Protein AF-A0A8H8SY08-F1 (afdb_monomer_lite)

Structure (mmCIF, N/CA/C/O backbone):
data_AF-A0A8H8SY08-F1
#
_entry.id   AF-A0A8H8SY08-F1
#
loop_
_atom_site.group_PDB
_atom_site.id
_atom_site.type_symbol
_atom_site.label_atom_id
_atom_site.label_alt_id
_atom_site.label_comp_id
_atom_site.label_asym_id
_atom_site.label_entity_id
_atom_site.label_seq_id
_atom_site.pdbx_PDB_ins_code
_atom_site.Cartn_x
_atom_site.Cartn_y
_atom_site.Cartn_z
_atom_site.occupancy
_atom_site.B_iso_or_equiv
_atom_site.auth_seq_id
_atom_site.auth_comp_id
_atom_site.auth_asym_id
_atom_site.auth_atom_id
_atom_site.pdbx_PDB_model_num
ATOM 1 N N . MET A 1 1 ? 21.450 -21.580 0.399 1.00 41.62 1 MET A N 1
ATOM 2 C CA . MET A 1 1 ? 20.296 -21.669 1.316 1.00 41.62 1 MET A CA 1
ATOM 3 C C . MET A 1 1 ? 19.069 -21.255 0.524 1.00 41.62 1 MET A C 1
ATOM 5 O O . MET A 1 1 ? 19.105 -20.178 -0.053 1.00 41.62 1 MET A O 1
ATOM 9 N N . LYS A 1 2 ? 18.048 -22.111 0.391 1.00 46.81 2 LYS A N 1
ATOM 10 C CA . LYS A 1 2 ? 16.746 -21.645 -0.106 1.00 46.81 2 LYS A CA 1
ATOM 11 C C . LYS A 1 2 ? 16.122 -20.860 1.044 1.00 46.81 2 LYS A C 1
ATOM 13 O O . LYS A 1 2 ? 15.936 -21.432 2.111 1.00 46.81 2 LYS A O 1
ATOM 18 N N . HIS A 1 3 ? 15.920 -19.560 0.866 1.00 55.28 3 HIS A N 1
ATOM 19 C CA . HIS A 1 3 ? 15.075 -18.802 1.777 1.00 55.28 3 HIS A CA 1
ATOM 20 C C . HIS A 1 3 ? 13.633 -19.166 1.439 1.00 55.28 3 HIS A C 1
ATOM 22 O O . HIS A 1 3 ? 13.215 -18.971 0.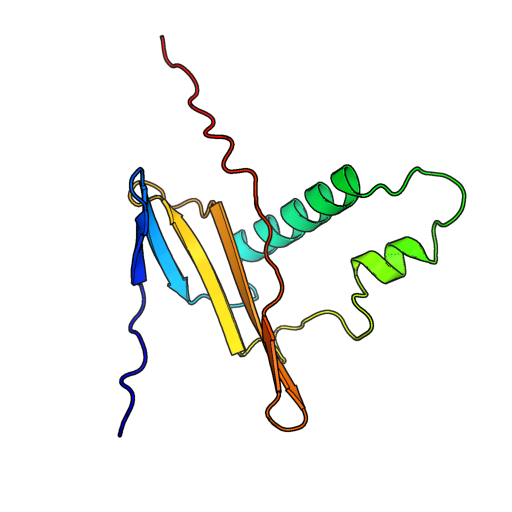298 1.00 55.28 3 HIS A O 1
ATOM 28 N N . ASP A 1 4 ? 12.910 -19.738 2.398 1.00 70.44 4 ASP A N 1
ATOM 29 C CA . ASP A 1 4 ? 11.468 -19.900 2.264 1.00 70.44 4 ASP A CA 1
ATOM 30 C C . ASP A 1 4 ? 10.852 -18.504 2.197 1.00 70.44 4 ASP A C 1
ATOM 32 O O . ASP A 1 4 ? 11.080 -17.661 3.070 1.00 70.44 4 ASP A O 1
ATOM 36 N N . SER A 1 5 ? 10.131 -18.230 1.112 1.00 65.31 5 SER A N 1
ATOM 37 C CA . SER A 1 5 ? 9.391 -16.983 0.983 1.00 65.31 5 SER A CA 1
ATOM 38 C C . SER A 1 5 ? 8.344 -16.913 2.095 1.00 65.31 5 SER A C 1
ATOM 40 O O . SER A 1 5 ? 7.696 -17.925 2.381 1.00 65.31 5 SER A O 1
ATOM 42 N N . PRO A 1 6 ? 8.154 -15.745 2.730 1.00 70.38 6 PRO A N 1
ATOM 43 C CA . PRO A 1 6 ? 7.105 -15.597 3.722 1.00 70.38 6 PRO A CA 1
ATOM 44 C C . PRO A 1 6 ? 5.743 -15.901 3.086 1.00 70.38 6 PRO A C 1
ATOM 46 O O . PRO A 1 6 ? 5.429 -15.409 2.001 1.00 70.38 6 PRO A O 1
ATOM 49 N N . SER A 1 7 ? 4.938 -16.715 3.769 1.00 84.75 7 SER A N 1
ATOM 50 C CA . SER A 1 7 ? 3.541 -16.933 3.401 1.00 84.75 7 SER A CA 1
ATOM 51 C C . SER A 1 7 ? 2.690 -15.851 4.047 1.00 84.75 7 SER A C 1
ATOM 53 O O . SER A 1 7 ? 2.765 -15.649 5.256 1.00 84.75 7 SER A O 1
ATOM 55 N N . PHE A 1 8 ? 1.860 -15.186 3.251 1.00 86.31 8 PHE A N 1
ATOM 56 C CA . PHE A 1 8 ? 0.850 -14.260 3.753 1.00 86.31 8 PHE A CA 1
ATOM 57 C C . PHE A 1 8 ? -0.443 -15.018 4.107 1.00 86.31 8 PHE A C 1
ATOM 59 O O . PHE A 1 8 ? -0.711 -16.058 3.497 1.00 86.31 8 PHE A O 1
ATOM 66 N N . PRO A 1 9 ? -1.248 -14.522 5.066 1.00 89.94 9 PRO A N 1
ATOM 67 C CA . PRO A 1 9 ? -1.013 -13.331 5.887 1.00 89.94 9 PRO A CA 1
ATOM 68 C C . PRO A 1 9 ? 0.082 -13.520 6.951 1.00 89.94 9 PRO A C 1
ATOM 70 O O . PRO A 1 9 ? 0.225 -14.596 7.528 1.00 89.94 9 PRO A O 1
ATOM 73 N N . LEU A 1 10 ? 0.824 -12.449 7.244 1.00 89.25 10 LEU A N 1
ATOM 74 C CA . LEU A 1 10 ? 1.839 -12.414 8.297 1.00 89.25 10 LEU A CA 1
ATOM 75 C C . LEU A 1 10 ? 1.275 -11.753 9.564 1.00 89.25 10 LEU A C 1
ATOM 77 O O . LEU A 1 10 ? 0.919 -10.574 9.513 1.00 89.25 10 LEU A O 1
ATOM 81 N N . PRO A 1 11 ? 1.207 -12.453 10.709 1.00 88.94 11 PRO A N 1
ATOM 82 C CA . PRO A 1 11 ? 0.874 -11.818 11.976 1.00 88.94 11 PRO A CA 1
ATOM 83 C C . PRO A 1 11 ? 2.076 -11.020 12.505 1.00 88.94 11 PRO A C 1
ATOM 85 O O . PRO A 1 11 ? 3.192 -11.535 12.585 1.00 88.94 11 PRO A O 1
ATOM 88 N N . ILE A 1 12 ? 1.845 -9.770 12.899 1.00 87.88 12 ILE A N 1
ATOM 89 C CA . ILE A 1 12 ? 2.829 -8.906 13.557 1.00 87.88 12 ILE A CA 1
ATOM 90 C C . ILE A 1 12 ? 2.223 -8.402 14.862 1.00 87.88 12 ILE A C 1
ATOM 92 O O . ILE A 1 12 ? 1.203 -7.720 14.846 1.00 87.88 12 ILE A O 1
ATOM 96 N N . SER A 1 13 ? 2.865 -8.689 15.991 1.00 89.19 13 SER A N 1
ATOM 97 C CA . SER A 1 13 ? 2.413 -8.209 17.300 1.00 89.19 13 SER A CA 1
ATOM 98 C C . SER A 1 13 ? 3.338 -7.122 17.834 1.00 89.19 13 SER A C 1
ATOM 100 O O . SER A 1 13 ? 4.556 -7.287 17.894 1.00 89.19 13 SER A O 1
ATOM 102 N N . THR A 1 14 ? 2.745 -6.013 18.260 1.00 83.38 14 THR A N 1
ATOM 103 C CA . THR A 1 14 ? 3.365 -5.029 19.152 1.00 83.38 14 THR A CA 1
ATOM 104 C C . THR A 1 14 ? 2.929 -5.325 20.594 1.00 83.38 14 THR A C 1
ATOM 106 O O . THR A 1 14 ? 2.035 -6.148 20.806 1.00 83.38 14 THR A O 1
ATOM 109 N N . PRO A 1 15 ? 3.499 -4.661 21.618 1.00 89.25 15 PRO A N 1
ATOM 110 C CA . PRO A 1 15 ? 3.065 -4.867 23.002 1.00 89.25 15 PRO A CA 1
ATOM 111 C C . PRO A 1 15 ? 1.576 -4.583 23.255 1.00 89.25 15 PRO A C 1
ATOM 113 O O . PRO A 1 15 ? 1.036 -5.041 24.256 1.00 89.25 15 PRO A O 1
ATOM 116 N N . THR A 1 16 ? 0.921 -3.811 22.383 1.00 84.88 16 THR A N 1
ATOM 117 C CA . THR A 1 16 ? -0.455 -3.338 22.582 1.00 84.88 16 THR A CA 1
ATOM 118 C C . THR A 1 16 ? -1.446 -3.869 21.551 1.00 84.88 16 THR A C 1
ATOM 120 O O . THR A 1 16 ? -2.651 -3.782 21.781 1.00 84.88 16 THR A O 1
ATOM 123 N N . THR A 1 17 ? -0.995 -4.363 20.394 1.00 86.31 17 THR A N 1
ATOM 124 C CA . THR A 1 17 ? -1.889 -4.728 19.283 1.00 86.31 17 THR A CA 1
ATOM 125 C C . THR A 1 17 ? -1.252 -5.766 18.365 1.00 86.31 17 THR A C 1
ATOM 127 O O . THR A 1 17 ? -0.054 -5.713 18.098 1.00 86.31 17 THR A O 1
ATOM 130 N N . THR A 1 18 ? -2.072 -6.673 17.835 1.00 92.94 18 THR A N 1
ATOM 131 C CA . THR A 1 18 ? -1.696 -7.571 16.740 1.00 92.94 18 THR A CA 1
ATOM 132 C C . THR A 1 18 ? -2.278 -7.066 15.426 1.00 92.94 18 THR A C 1
ATOM 134 O O . THR A 1 18 ? -3.429 -6.627 15.356 1.00 92.94 18 THR A O 1
ATOM 137 N N . PHE A 1 19 ? -1.467 -7.150 14.381 1.00 93.38 19 PHE A N 1
ATOM 138 C CA . PHE A 1 19 ? -1.820 -6.823 13.015 1.00 93.38 19 PHE A CA 1
ATOM 139 C C . PHE A 1 19 ? -1.672 -8.055 12.132 1.00 93.38 19 PHE A C 1
ATOM 141 O O . PHE A 1 19 ? -0.743 -8.846 12.288 1.00 93.38 19 PHE A O 1
ATOM 148 N N . ARG A 1 20 ? -2.575 -8.184 11.170 1.00 94.31 20 ARG A N 1
ATOM 149 C CA . ARG A 1 20 ? -2.485 -9.102 10.046 1.00 94.31 20 ARG A CA 1
ATOM 150 C C . ARG A 1 20 ? -1.962 -8.312 8.853 1.00 94.31 20 ARG A C 1
ATOM 152 O O . ARG A 1 20 ? -2.597 -7.350 8.436 1.00 94.31 20 ARG A O 1
ATOM 159 N N . VAL A 1 21 ? -0.803 -8.683 8.326 1.00 93.69 21 VAL A N 1
ATOM 160 C CA . VAL A 1 21 ? -0.241 -8.067 7.120 1.00 93.69 21 VAL A CA 1
ATOM 161 C C . VAL A 1 21 ? -0.516 -8.962 5.927 1.00 93.69 21 VAL A C 1
ATOM 163 O O . VAL A 1 21 ? -0.212 -10.153 5.960 1.00 93.69 21 VAL A O 1
ATOM 166 N N . GLU A 1 22 ? -1.070 -8.391 4.869 1.00 95.31 22 GLU A N 1
ATOM 167 C CA . GLU A 1 22 ? -1.409 -9.095 3.637 1.00 95.31 22 GLU A CA 1
ATOM 168 C C . GLU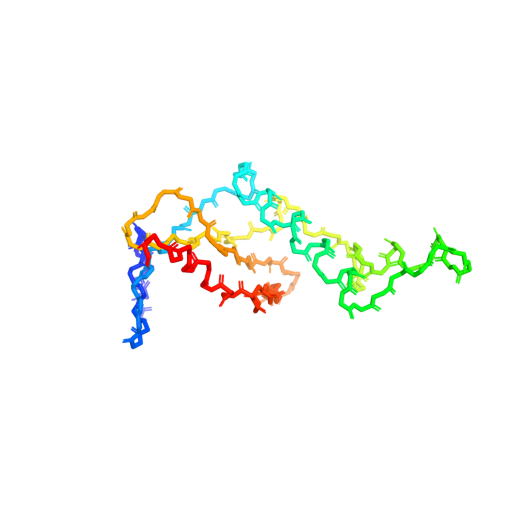 A 1 22 ? -0.649 -8.501 2.459 1.00 95.31 22 GLU A C 1
ATOM 170 O O . GLU A 1 22 ? -0.491 -7.286 2.371 1.00 95.31 22 GLU A O 1
ATOM 175 N N . HIS A 1 23 ? -0.199 -9.363 1.547 1.00 94.88 23 HIS A N 1
ATOM 176 C CA . HIS A 1 23 ? 0.268 -8.947 0.230 1.00 94.88 23 HIS A CA 1
ATOM 177 C C . HIS A 1 23 ? -0.928 -8.867 -0.710 1.00 94.88 23 HIS A C 1
ATOM 179 O O . HIS A 1 23 ? -1.630 -9.859 -0.907 1.00 94.88 23 HIS A O 1
ATOM 185 N N . VAL A 1 24 ? -1.138 -7.693 -1.297 1.00 95.12 24 VAL A N 1
ATOM 186 C CA . VAL A 1 24 ? -2.246 -7.417 -2.213 1.00 95.12 24 VAL A CA 1
ATOM 187 C C . VAL A 1 24 ? -1.742 -6.749 -3.494 1.00 95.12 24 VAL A C 1
ATOM 189 O O . VAL A 1 24 ? -0.579 -6.362 -3.605 1.00 95.12 24 VAL A O 1
ATOM 192 N N . SER A 1 25 ? -2.625 -6.599 -4.482 1.00 95.06 25 SER A N 1
ATOM 193 C CA . SER A 1 25 ? -2.312 -5.849 -5.703 1.00 95.06 25 SER A CA 1
ATOM 194 C C . SER A 1 25 ? -2.108 -4.361 -5.403 1.00 95.06 25 SER A C 1
ATOM 196 O O . SER A 1 25 ? -2.858 -3.782 -4.624 1.00 95.06 25 SER A O 1
ATOM 198 N N . TRP A 1 26 ? -1.176 -3.696 -6.095 1.00 92.69 26 TRP A N 1
ATOM 199 C CA . TRP A 1 26 ? -1.035 -2.230 -6.053 1.00 92.69 26 TRP A CA 1
ATOM 200 C C . TRP A 1 26 ? -2.349 -1.478 -6.344 1.00 92.69 26 TRP A C 1
ATOM 202 O O . TRP A 1 26 ? -2.589 -0.391 -5.806 1.00 92.69 26 TRP A O 1
ATOM 212 N N . ALA A 1 27 ? -3.205 -2.077 -7.177 1.00 93.38 27 ALA A N 1
ATOM 213 C CA . ALA A 1 27 ? -4.507 -1.546 -7.567 1.00 93.38 27 ALA A CA 1
ATOM 214 C C . ALA A 1 27 ? -5.626 -1.813 -6.542 1.00 93.38 27 ALA A C 1
ATOM 216 O O . ALA A 1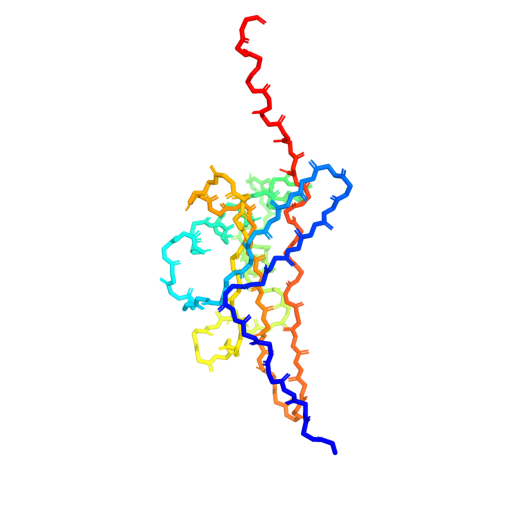 27 ? -6.779 -1.486 -6.819 1.00 93.38 27 ALA A O 1
ATOM 217 N N . ASP A 1 28 ? -5.318 -2.410 -5.386 1.00 94.94 28 ASP A N 1
ATOM 218 C CA . ASP A 1 28 ? -6.296 -2.624 -4.321 1.00 94.94 28 ASP A CA 1
ATOM 219 C C . ASP A 1 28 ? -6.959 -1.287 -3.911 1.00 94.94 28 ASP A C 1
ATOM 221 O O . ASP A 1 28 ? -6.245 -0.330 -3.584 1.00 94.94 28 ASP A O 1
ATOM 225 N N . PRO A 1 29 ? -8.304 -1.183 -3.926 1.00 95.81 29 PRO A N 1
ATOM 226 C CA . PRO A 1 29 ? -9.003 0.062 -3.611 1.00 95.81 29 PRO A CA 1
ATOM 227 C C . PRO A 1 29 ? -8.733 0.600 -2.203 1.00 95.81 29 PRO A C 1
ATOM 229 O O . PRO A 1 29 ? -8.658 1.816 -2.021 1.00 95.81 29 PRO A O 1
ATOM 232 N N . ALA A 1 30 ? -8.581 -0.278 -1.207 1.00 94.75 30 ALA A N 1
ATOM 233 C CA . ALA A 1 30 ? -8.281 0.142 0.158 1.00 94.75 30 ALA A CA 1
ATOM 234 C C . ALA A 1 30 ? -6.850 0.685 0.245 1.00 94.75 30 ALA A C 1
ATOM 236 O O . ALA A 1 30 ? -6.609 1.717 0.869 1.00 94.75 30 ALA A O 1
ATOM 237 N N . GLY A 1 31 ? -5.916 0.050 -0.467 1.00 91.31 31 GLY A N 1
ATOM 238 C CA . GLY A 1 31 ? -4.559 0.565 -0.619 1.00 91.31 31 GLY A CA 1
ATOM 239 C C . GLY A 1 31 ? -4.485 1.905 -1.349 1.00 91.31 31 GLY A C 1
ATOM 240 O O . GLY A 1 31 ? -3.736 2.781 -0.929 1.00 91.31 31 GLY A O 1
ATOM 241 N N . ALA A 1 32 ? -5.275 2.102 -2.407 1.00 90.38 32 ALA A N 1
ATOM 242 C CA . ALA A 1 32 ? -5.348 3.382 -3.112 1.00 90.38 32 ALA A CA 1
ATOM 243 C C . ALA A 1 32 ? -5.840 4.508 -2.191 1.00 90.38 32 ALA A C 1
ATOM 245 O O . ALA A 1 32 ? -5.190 5.547 -2.099 1.00 90.38 32 ALA A O 1
ATOM 246 N N . LYS A 1 33 ? -6.914 4.249 -1.435 1.00 90.94 33 LYS A N 1
ATOM 247 C CA . LYS A 1 33 ? -7.449 5.184 -0.440 1.00 90.94 33 LYS A CA 1
ATOM 248 C C . LYS A 1 33 ? -6.395 5.579 0.603 1.00 90.94 33 LYS A C 1
ATOM 250 O O . LYS A 1 33 ? -6.222 6.764 0.860 1.00 90.94 33 LYS A O 1
ATOM 255 N N . LEU A 1 34 ? -5.660 4.612 1.160 1.00 90.12 34 LEU A N 1
ATOM 256 C CA . LEU A 1 34 ? -4.610 4.884 2.152 1.00 90.12 34 LEU A CA 1
ATOM 257 C C . LEU A 1 34 ? -3.466 5.738 1.584 1.00 90.12 34 LEU A C 1
ATOM 259 O O . LEU A 1 34 ? -2.943 6.601 2.285 1.00 90.12 34 LEU A O 1
ATOM 263 N N . ARG A 1 35 ? -3.087 5.541 0.314 1.00 88.38 35 ARG A N 1
ATOM 264 C CA . ARG A 1 35 ? -2.083 6.392 -0.349 1.00 88.38 35 ARG A CA 1
ATOM 265 C C . ARG A 1 35 ? -2.584 7.822 -0.536 1.00 88.38 35 ARG A C 1
ATOM 267 O O . ARG A 1 35 ? -1.822 8.753 -0.288 1.00 88.38 35 ARG A O 1
ATOM 274 N N . ASP A 1 36 ? -3.846 8.000 -0.920 1.00 85.19 36 ASP A N 1
ATOM 275 C CA . ASP A 1 36 ? -4.454 9.327 -1.057 1.00 85.19 36 ASP A CA 1
ATOM 276 C C . ASP A 1 36 ? -4.527 10.048 0.303 1.00 85.19 36 ASP A C 1
ATOM 278 O O . ASP A 1 36 ? -4.157 11.217 0.412 1.00 85.19 36 ASP A O 1
ATOM 282 N N . GLU A 1 37 ? -4.931 9.342 1.364 1.00 85.50 37 GLU A N 1
ATOM 283 C CA . GLU A 1 37 ? -4.953 9.866 2.738 1.00 85.50 37 GLU A CA 1
ATOM 284 C C . GLU A 1 37 ? -3.551 10.252 3.227 1.00 85.50 37 GLU A C 1
ATOM 286 O O . GLU A 1 37 ? -3.370 11.330 3.797 1.00 85.50 37 GLU A O 1
ATOM 291 N N . GLN A 1 38 ? -2.542 9.424 2.947 1.00 82.12 38 GLN A N 1
ATOM 292 C CA . GLN A 1 38 ? -1.151 9.729 3.275 1.00 82.12 38 GLN A CA 1
ATOM 293 C C . GLN A 1 38 ? -0.663 10.986 2.539 1.00 82.12 38 GLN A C 1
ATOM 295 O O . GLN A 1 38 ? 0.056 11.809 3.113 1.00 82.12 38 GLN A O 1
ATOM 300 N N . VAL A 1 39 ? -1.057 11.160 1.273 1.00 78.38 39 VAL A N 1
ATOM 301 C CA . VAL A 1 39 ? -0.711 12.352 0.493 1.00 78.38 39 VAL A CA 1
ATOM 302 C C . VAL A 1 39 ? -1.299 13.610 1.134 1.00 78.38 39 VAL A C 1
ATOM 304 O O . VAL A 1 39 ? -0.598 14.616 1.277 1.00 78.38 39 VAL A O 1
ATOM 307 N N . VAL A 1 40 ? -2.560 13.551 1.568 1.00 80.81 40 VAL A N 1
ATOM 308 C CA . VAL A 1 40 ? -3.213 14.650 2.292 1.00 80.81 40 VAL A CA 1
ATOM 309 C C . VAL A 1 40 ? -2.487 14.938 3.607 1.00 80.81 40 VAL A C 1
ATOM 311 O O . VAL A 1 40 ? -2.079 16.075 3.831 1.00 80.81 40 VAL A O 1
ATOM 314 N N . GLU A 1 41 ? -2.236 13.918 4.431 1.00 78.88 41 GLU A N 1
ATOM 315 C CA . GLU A 1 41 ? -1.567 14.060 5.730 1.00 78.88 41 GLU A CA 1
ATOM 316 C C . GLU A 1 41 ? -0.187 14.722 5.607 1.00 78.88 41 GLU A C 1
ATOM 318 O O . GLU A 1 41 ? 0.138 15.662 6.337 1.00 78.88 41 GLU A O 1
ATOM 323 N N . ILE A 1 42 ? 0.650 14.244 4.685 1.00 71.06 42 ILE A N 1
ATOM 324 C CA . ILE A 1 42 ? 1.990 14.801 4.486 1.00 71.06 42 ILE A CA 1
ATOM 325 C C . ILE A 1 42 ? 1.865 16.247 3.943 1.00 71.06 42 ILE A C 1
ATOM 327 O O . ILE A 1 42 ? 2.645 17.118 4.336 1.00 71.06 42 ILE A O 1
ATOM 331 N N . SER A 1 43 ? 0.858 16.547 3.110 1.00 70.62 43 SER A N 1
ATOM 332 C CA . SER A 1 43 ? 0.647 17.889 2.546 1.00 70.62 43 SER A CA 1
ATOM 333 C C . SER A 1 43 ? 0.238 18.881 3.630 1.00 70.62 43 SER A C 1
ATOM 335 O O . SER A 1 43 ? 0.696 20.022 3.629 1.00 70.62 43 SER A O 1
ATOM 337 N N . GLU A 1 44 ? -0.588 18.444 4.580 1.00 74.25 44 GLU A N 1
ATOM 338 C CA . GLU A 1 44 ? -0.990 19.221 5.753 1.00 74.25 44 GLU A CA 1
ATOM 339 C C . GLU A 1 44 ? 0.181 19.451 6.714 1.00 74.25 44 GLU A C 1
ATOM 341 O O . GLU A 1 44 ? 0.390 20.572 7.179 1.00 74.25 44 GLU A O 1
ATOM 346 N N . ARG A 1 45 ? 0.974 18.406 6.994 1.00 73.25 45 ARG A N 1
ATOM 347 C CA . ARG A 1 45 ? 2.106 18.470 7.936 1.00 73.25 45 ARG A CA 1
ATOM 348 C C . ARG A 1 45 ? 3.253 19.340 7.435 1.00 73.25 45 ARG A C 1
ATOM 350 O O . ARG A 1 45 ? 3.901 20.008 8.238 1.00 73.25 45 ARG A O 1
ATOM 357 N N . PHE A 1 46 ? 3.519 19.312 6.131 1.00 70.19 46 PHE A N 1
ATOM 358 C CA . PHE A 1 46 ? 4.687 19.970 5.541 1.00 70.19 46 PHE A CA 1
ATOM 359 C C . PHE A 1 46 ? 4.341 21.160 4.635 1.00 70.19 46 PHE A C 1
ATOM 361 O O . PHE A 1 46 ? 5.244 21.886 4.232 1.00 70.19 46 PHE A O 1
ATOM 368 N N . GLY A 1 47 ? 3.049 21.421 4.413 1.00 57.78 47 GLY A N 1
ATOM 369 C CA . GLY A 1 47 ? 2.506 22.668 3.887 1.00 57.78 47 GLY A CA 1
ATOM 370 C C . GLY A 1 47 ? 2.728 22.912 2.392 1.00 57.78 47 GLY A C 1
ATOM 371 O O . GLY A 1 47 ? 3.825 23.222 1.942 1.00 57.78 47 GLY A O 1
ATOM 372 N N . THR A 1 48 ? 1.631 22.973 1.637 1.00 48.28 48 THR A N 1
ATOM 373 C CA . THR A 1 48 ? 1.496 23.931 0.526 1.00 48.28 48 THR A CA 1
ATOM 374 C C . THR A 1 48 ? 0.377 24.914 0.876 1.00 48.28 48 THR A C 1
ATOM 376 O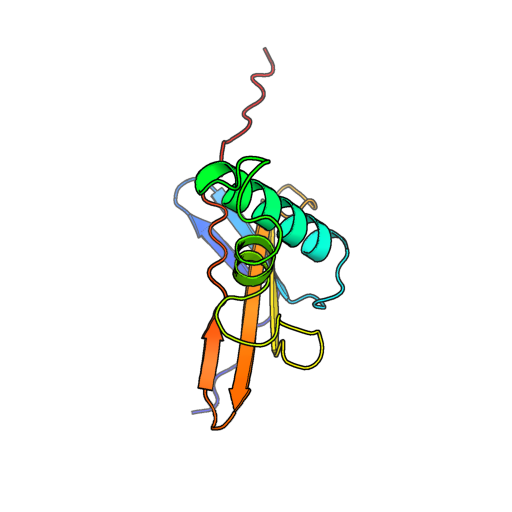 O . THR A 1 48 ? -0.799 24.571 0.864 1.00 48.28 48 THR A O 1
ATOM 379 N N . SER A 1 49 ? 0.717 26.156 1.237 1.00 40.31 49 SER A N 1
ATOM 380 C CA . SER A 1 49 ? -0.286 27.231 1.334 1.00 40.31 49 SER A CA 1
ATOM 381 C C . SER A 1 49 ? -0.687 27.699 -0.075 1.00 40.31 49 SER A C 1
ATOM 383 O O . SER A 1 49 ? 0.177 27.766 -0.956 1.00 40.31 49 SER A O 1
ATOM 385 N N . PRO A 1 50 ? -1.961 28.055 -0.334 1.00 41.72 50 PRO A N 1
ATOM 386 C CA . PRO A 1 50 ? -2.404 28.441 -1.667 1.00 41.72 50 PRO A CA 1
ATOM 387 C C . PRO A 1 50 ? -1.952 29.872 -1.979 1.00 41.72 50 PRO A C 1
ATOM 389 O O . PRO A 1 50 ? -2.535 30.849 -1.518 1.00 41.72 50 PRO A O 1
ATOM 392 N N . GLY A 1 51 ? -0.900 29.989 -2.787 1.00 44.06 51 GLY A N 1
ATOM 393 C CA . GLY A 1 51 ? -0.420 31.258 -3.332 1.00 44.06 51 GLY A CA 1
ATOM 394 C C . GLY A 1 51 ? 1.101 31.366 -3.275 1.00 44.06 51 GLY A C 1
ATOM 395 O O . GLY A 1 51 ? 1.658 31.597 -2.212 1.00 44.06 51 GLY A O 1
ATOM 396 N N . LYS A 1 52 ? 1.747 31.265 -4.446 1.00 37.12 52 LYS A N 1
ATOM 397 C CA . LYS A 1 52 ? 3.210 31.233 -4.685 1.00 37.12 52 LYS A CA 1
ATOM 398 C C . LYS A 1 52 ? 3.930 29.915 -4.360 1.00 37.12 52 LYS A C 1
ATOM 400 O O . LYS A 1 52 ? 4.818 29.885 -3.529 1.00 37.12 52 LYS A O 1
ATOM 405 N N . GLU A 1 53 ? 3.567 28.856 -5.081 1.00 43.69 53 GLU A N 1
ATOM 406 C CA . GLU A 1 53 ? 4.477 27.919 -5.795 1.00 43.69 53 GLU A CA 1
ATOM 407 C C . GLU A 1 53 ? 3.669 26.750 -6.394 1.00 43.69 53 GLU A C 1
ATOM 409 O O . GLU A 1 53 ? 4.057 25.582 -6.398 1.00 43.69 53 GLU A O 1
ATOM 414 N N . LEU A 1 54 ? 2.500 27.088 -6.945 1.00 39.91 54 LEU A N 1
ATOM 415 C CA . LEU A 1 54 ? 1.460 26.144 -7.357 1.00 39.91 54 LEU A CA 1
ATOM 416 C C . LEU A 1 54 ? 1.825 25.291 -8.594 1.00 39.91 54 LEU A C 1
ATOM 418 O O . LEU A 1 54 ? 0.981 24.566 -9.089 1.00 39.91 54 LEU A O 1
ATOM 422 N N . ASN A 1 55 ? 3.068 25.339 -9.084 1.00 38.06 55 ASN A N 1
ATOM 423 C CA . ASN A 1 55 ? 3.556 24.466 -10.163 1.00 38.06 55 ASN A CA 1
ATOM 424 C C . ASN A 1 55 ? 4.926 23.815 -9.881 1.00 38.06 55 ASN A C 1
ATOM 426 O O . ASN A 1 55 ? 5.399 23.046 -10.710 1.00 38.06 55 ASN A O 1
ATOM 430 N N . LEU A 1 56 ? 5.562 24.079 -8.731 1.00 40.62 56 LEU A N 1
ATOM 431 C CA . LEU A 1 56 ? 6.854 23.471 -8.371 1.00 40.62 56 LEU A CA 1
ATOM 432 C C . LEU A 1 56 ? 6.721 22.487 -7.203 1.00 40.62 56 LEU A C 1
ATOM 434 O O . LEU A 1 56 ? 7.275 21.395 -7.278 1.00 40.62 56 LEU A O 1
ATOM 438 N N . LEU A 1 57 ? 5.916 22.785 -6.180 1.00 39.94 57 LEU A N 1
ATOM 439 C CA . LEU A 1 57 ? 5.757 21.904 -5.009 1.00 39.94 57 LEU A CA 1
ATOM 440 C C . LEU A 1 57 ? 4.717 20.787 -5.187 1.00 39.94 57 LEU A C 1
ATOM 442 O O . LEU A 1 57 ? 4.908 19.704 -4.647 1.00 39.94 57 LEU A O 1
ATOM 446 N N . LEU A 1 58 ? 3.686 20.986 -6.017 1.00 39.41 58 LEU A N 1
ATOM 447 C CA . LEU A 1 58 ? 2.799 19.887 -6.441 1.00 39.41 58 LEU A CA 1
ATOM 448 C C . LEU A 1 58 ? 3.507 18.908 -7.386 1.00 39.41 58 LEU A C 1
ATOM 450 O O . LEU A 1 58 ? 3.102 17.753 -7.484 1.00 39.41 58 LEU A O 1
ATOM 454 N N . SER A 1 59 ? 4.599 19.356 -8.023 1.00 40.03 59 SER A N 1
ATOM 455 C CA . SER A 1 59 ? 5.534 18.448 -8.673 1.00 40.03 59 SER A CA 1
ATOM 456 C C . SER A 1 59 ? 6.279 17.648 -7.602 1.00 40.03 59 SER A C 1
ATOM 458 O O . SER A 1 59 ? 6.168 16.445 -7.621 1.00 40.03 59 SER A O 1
ATOM 460 N N . HIS A 1 60 ? 6.892 18.244 -6.574 1.00 38.31 60 HIS A N 1
ATOM 461 C CA . HIS A 1 60 ? 7.687 17.507 -5.569 1.00 38.31 60 HIS A CA 1
ATOM 462 C C . HIS A 1 60 ? 6.914 16.560 -4.645 1.00 38.31 60 HIS A C 1
ATOM 464 O O . HIS A 1 60 ? 7.504 15.677 -4.031 1.00 38.31 60 HIS A O 1
ATOM 470 N N . PHE A 1 61 ? 5.599 16.712 -4.556 1.00 41.62 61 PHE A N 1
ATOM 471 C CA . PHE A 1 61 ? 4.782 15.855 -3.709 1.00 41.62 61 PHE A CA 1
ATOM 472 C C . PHE A 1 61 ? 4.325 14.563 -4.408 1.00 41.62 61 PHE A C 1
ATOM 474 O O . PHE A 1 61 ? 4.164 13.530 -3.766 1.00 41.62 61 PHE A O 1
ATOM 481 N N . HIS A 1 62 ? 4.219 14.606 -5.741 1.00 41.19 62 HIS A N 1
ATOM 482 C CA . HIS A 1 62 ? 4.276 13.419 -6.604 1.00 41.19 62 HIS A CA 1
ATOM 483 C C . HIS A 1 62 ? 5.718 13.061 -7.027 1.00 41.19 62 HIS A C 1
ATOM 485 O O . HIS A 1 62 ? 5.953 11.954 -7.496 1.00 41.19 62 HIS A O 1
ATOM 491 N N . ASN A 1 63 ? 6.686 13.962 -6.831 1.00 39.47 63 ASN A N 1
ATOM 492 C CA . ASN A 1 63 ? 8.087 13.828 -7.220 1.00 39.47 63 ASN A CA 1
ATOM 493 C C . ASN A 1 63 ? 8.994 13.918 -5.978 1.00 39.47 63 ASN A C 1
ATOM 495 O O . ASN A 1 63 ? 9.776 14.865 -5.827 1.00 39.47 63 ASN A O 1
ATOM 499 N N . ALA A 1 64 ? 9.037 12.854 -5.167 1.00 46.75 64 ALA A N 1
ATOM 500 C CA . ALA A 1 64 ? 10.383 12.387 -4.822 1.00 46.75 64 ALA A CA 1
ATOM 501 C C . ALA A 1 64 ? 11.161 12.357 -6.154 1.00 46.75 64 ALA A C 1
ATOM 503 O O . ALA A 1 64 ? 10.578 11.884 -7.131 1.00 46.75 64 ALA A O 1
ATOM 504 N N . PRO A 1 65 ? 12.364 12.951 -6.272 1.00 48.47 65 PRO A N 1
ATOM 505 C CA . PRO A 1 65 ? 13.002 13.143 -7.572 1.00 48.47 65 PRO A CA 1
ATOM 506 C C . PRO A 1 65 ? 12.951 11.847 -8.393 1.00 48.47 65 PRO A C 1
ATOM 508 O O . PRO A 1 65 ? 13.538 10.846 -7.993 1.00 48.47 65 PRO A O 1
ATOM 511 N N . GLY A 1 66 ? 12.190 11.856 -9.493 1.00 58.59 66 GLY A N 1
ATOM 512 C CA . GLY A 1 66 ? 11.894 10.650 -10.266 1.00 58.59 66 GLY A CA 1
ATOM 513 C C . GLY A 1 66 ? 10.425 10.508 -10.668 1.00 58.59 66 GLY A C 1
ATOM 514 O O . GLY A 1 66 ? 9.605 11.397 -10.453 1.00 58.59 66 GLY A O 1
ATOM 515 N N . VAL A 1 67 ? 10.123 9.380 -11.311 1.00 67.56 67 VAL A N 1
ATOM 516 C CA . VAL A 1 67 ? 8.775 9.002 -11.755 1.00 67.56 67 VAL A CA 1
ATOM 517 C C . VAL A 1 67 ? 7.997 8.424 -10.557 1.00 67.56 67 VAL A C 1
ATOM 519 O O . VAL A 1 67 ? 8.580 7.650 -9.783 1.00 67.56 67 VAL A O 1
ATOM 522 N N . PRO A 1 68 ? 6.710 8.786 -10.373 1.00 70.38 68 PRO A N 1
ATOM 523 C CA . PRO A 1 68 ? 5.856 8.169 -9.362 1.00 70.38 68 PRO A CA 1
ATOM 524 C C . PRO A 1 68 ? 5.787 6.644 -9.532 1.00 70.38 68 PRO A C 1
ATOM 526 O O . PRO A 1 68 ? 5.813 6.176 -10.671 1.00 70.38 68 PRO A O 1
ATOM 529 N N . PRO A 1 69 ? 5.655 5.868 -8.442 1.00 77.44 69 PRO A N 1
ATOM 530 C CA . PRO A 1 69 ? 5.497 4.423 -8.544 1.00 77.44 69 PRO A CA 1
ATOM 531 C C . PRO A 1 69 ? 4.274 4.036 -9.378 1.00 77.44 69 PRO A C 1
ATOM 533 O O . PRO A 1 69 ? 3.214 4.668 -9.303 1.00 77.44 69 PRO A O 1
ATOM 536 N N . SER A 1 70 ? 4.415 2.959 -10.134 1.00 81.88 70 SER A N 1
ATOM 537 C CA . SER A 1 70 ? 3.392 2.403 -11.009 1.00 81.88 70 SER A CA 1
ATOM 538 C C . SER A 1 70 ? 3.209 0.914 -10.732 1.00 81.88 70 SER A C 1
ATOM 540 O O . SER A 1 70 ? 4.073 0.257 -10.163 1.00 81.88 70 SER A O 1
ATOM 542 N N . ALA A 1 71 ? 2.085 0.337 -11.160 1.00 86.62 71 ALA A N 1
ATOM 543 C CA . ALA A 1 71 ? 1.862 -1.099 -10.978 1.00 86.62 71 ALA A CA 1
ATOM 544 C C . ALA A 1 71 ? 2.980 -1.966 -11.597 1.00 86.62 71 ALA A C 1
ATOM 546 O O . ALA A 1 71 ? 3.191 -3.084 -11.138 1.00 86.62 71 ALA A O 1
ATOM 547 N N . ASP A 1 72 ? 3.685 -1.441 -12.602 1.00 87.31 72 ASP A N 1
ATOM 548 C CA . ASP A 1 72 ? 4.739 -2.147 -13.330 1.00 87.31 72 ASP A CA 1
ATOM 549 C C . ASP A 1 72 ? 6.071 -2.201 -12.562 1.00 87.31 72 ASP A C 1
ATOM 551 O O . ASP A 1 72 ? 6.874 -3.104 -12.796 1.00 87.31 72 ASP A O 1
ATOM 555 N N . ASP A 1 73 ? 6.314 -1.261 -11.642 1.00 86.19 73 ASP A N 1
ATOM 556 C CA . ASP A 1 73 ? 7.552 -1.180 -10.852 1.00 86.19 73 ASP A CA 1
ATOM 557 C C . ASP A 1 73 ? 7.383 -1.627 -9.391 1.00 86.19 73 ASP A C 1
ATOM 559 O O . ASP A 1 73 ? 8.374 -1.901 -8.708 1.00 86.19 73 ASP A O 1
ATOM 563 N N . ILE A 1 74 ? 6.147 -1.780 -8.909 1.00 88.50 74 ILE A N 1
ATOM 564 C CA . ILE A 1 74 ? 5.862 -2.322 -7.580 1.00 88.50 74 ILE A CA 1
ATOM 565 C C . ILE A 1 74 ? 6.000 -3.845 -7.574 1.00 88.50 74 ILE A C 1
ATOM 567 O O . ILE A 1 74 ? 5.220 -4.572 -8.184 1.00 88.50 74 ILE A O 1
ATOM 571 N N . VAL A 1 75 ? 6.957 -4.343 -6.791 1.00 90.75 75 VAL A N 1
ATOM 572 C CA . VAL A 1 75 ? 7.202 -5.786 -6.620 1.00 90.75 75 VAL A CA 1
ATOM 573 C C . VAL A 1 75 ? 6.541 -6.370 -5.375 1.00 90.75 75 VAL A C 1
ATOM 575 O O . VAL A 1 75 ? 6.386 -7.585 -5.266 1.00 90.75 75 VAL A O 1
ATOM 578 N N . LEU A 1 76 ? 6.179 -5.518 -4.416 1.00 89.81 76 LEU A N 1
ATOM 579 C CA . LEU A 1 76 ? 5.504 -5.914 -3.188 1.00 89.81 76 LEU A CA 1
ATOM 580 C C . LEU A 1 76 ? 4.641 -4.759 -2.701 1.00 89.81 76 LEU A C 1
ATOM 582 O O . LEU A 1 76 ? 5.155 -3.659 -2.495 1.00 89.81 76 LEU A O 1
ATOM 586 N N . PHE A 1 77 ? 3.362 -5.026 -2.458 1.00 92.12 77 PHE A N 1
ATOM 587 C CA . PHE A 1 77 ? 2.467 -4.073 -1.815 1.00 92.12 77 PHE A CA 1
ATOM 588 C C . PHE A 1 77 ? 1.711 -4.726 -0.664 1.00 92.12 77 PHE A C 1
ATOM 590 O O . PHE A 1 77 ? 1.066 -5.758 -0.820 1.00 92.12 77 PHE A O 1
ATOM 597 N N . LEU A 1 78 ? 1.833 -4.137 0.516 1.00 93.94 78 LEU A N 1
ATOM 598 C CA . LEU A 1 78 ? 1.338 -4.692 1.761 1.00 93.94 78 LEU A CA 1
ATOM 599 C C . LEU A 1 78 ? 0.265 -3.794 2.357 1.00 93.94 78 LEU A C 1
ATOM 601 O O . LEU A 1 78 ? 0.425 -2.573 2.378 1.00 93.94 78 LEU A O 1
ATOM 605 N N . LEU A 1 79 ? -0.772 -4.414 2.910 1.00 94.00 79 LEU A N 1
ATOM 606 C CA . LEU A 1 79 ? -1.762 -3.772 3.770 1.00 94.00 79 LEU A CA 1
ATOM 607 C C . LEU A 1 79 ? -1.689 -4.371 5.170 1.00 94.00 79 LEU A C 1
ATOM 609 O O . LEU A 1 79 ? -1.522 -5.581 5.324 1.00 94.00 79 LEU A O 1
ATOM 613 N N . ALA A 1 80 ? -1.812 -3.526 6.190 1.00 94.00 80 ALA A N 1
ATOM 614 C CA . ALA A 1 80 ? -1.866 -3.948 7.583 1.00 94.00 80 ALA A CA 1
ATOM 615 C C . ALA A 1 80 ? -3.274 -3.750 8.147 1.00 94.00 80 ALA A C 1
ATOM 617 O O . ALA A 1 80 ? -3.797 -2.635 8.165 1.00 94.00 80 ALA A O 1
ATOM 618 N N . TYR A 1 81 ? -3.849 -4.830 8.661 1.00 93.88 81 TYR A N 1
ATOM 619 C CA . TYR A 1 81 ? -5.174 -4.882 9.264 1.00 93.88 81 TYR A CA 1
ATOM 620 C C . TYR A 1 81 ? -5.033 -5.110 10.768 1.00 93.88 81 TYR A C 1
ATOM 622 O O . TYR A 1 81 ? -4.274 -5.994 11.170 1.00 93.88 81 TYR A O 1
ATOM 630 N N . PRO A 1 82 ? -5.741 -4.371 11.632 1.00 93.00 82 PRO A N 1
ATOM 631 C CA . PRO A 1 82 ? -5.906 -4.778 13.023 1.00 93.00 82 PRO A CA 1
ATOM 632 C C . PRO A 1 82 ? -6.511 -6.188 13.080 1.00 93.00 82 PRO A C 1
ATOM 634 O O . PRO A 1 82 ? -7.389 -6.504 12.286 1.00 93.00 82 PRO A O 1
ATOM 637 N N . GLU A 1 83 ? -6.088 -7.026 14.028 1.00 87.19 83 GLU A N 1
ATOM 638 C CA . GLU A 1 83 ? -6.527 -8.434 14.126 1.00 87.19 83 GLU A CA 1
ATOM 639 C C . GLU A 1 83 ? -8.057 -8.627 14.059 1.00 87.19 83 GLU A C 1
ATOM 641 O O . GLU A 1 83 ? -8.532 -9.603 13.485 1.00 87.19 83 GLU A O 1
ATOM 646 N N . ASN A 1 84 ? -8.821 -7.664 14.584 1.00 88.44 84 ASN A N 1
ATOM 647 C CA . ASN A 1 84 ? -10.282 -7.712 14.683 1.00 88.44 84 ASN A CA 1
ATOM 648 C C . ASN A 1 84 ? -11.005 -6.800 13.671 1.00 88.44 84 ASN A C 1
ATOM 650 O O . ASN A 1 84 ? -12.131 -6.377 13.932 1.00 88.44 84 ASN A O 1
ATOM 654 N N . SER A 1 85 ? -10.358 -6.433 12.562 1.00 90.38 85 SER A N 1
ATOM 655 C CA . SER A 1 85 ? -10.920 -5.544 11.539 1.00 90.38 85 SER A CA 1
ATOM 656 C C . SER A 1 85 ? -10.529 -5.991 10.131 1.00 90.38 85 SER A C 1
ATOM 658 O O . SER A 1 85 ? -9.425 -6.484 9.912 1.00 90.38 85 SER A O 1
ATOM 660 N N . ASP A 1 86 ? -11.421 -5.749 9.172 1.00 93.38 86 ASP A N 1
ATOM 661 C CA . ASP A 1 86 ? -11.147 -5.888 7.735 1.00 93.38 86 ASP A CA 1
ATOM 662 C C . ASP A 1 86 ? -10.886 -4.534 7.054 1.00 93.38 86 ASP A C 1
ATOM 664 O O . ASP A 1 86 ? -10.681 -4.464 5.845 1.00 93.38 86 ASP A O 1
ATOM 668 N N . GLU A 1 87 ? -10.855 -3.445 7.826 1.00 94.06 87 GLU A N 1
ATOM 669 C CA . GLU A 1 87 ? -10.388 -2.141 7.359 1.00 94.06 87 GLU A CA 1
ATOM 670 C C . GLU A 1 87 ? -8.879 -2.006 7.633 1.00 94.06 87 GLU A C 1
ATOM 672 O O . GLU A 1 87 ? -8.470 -2.067 8.803 1.00 94.06 87 GLU A O 1
ATOM 677 N N . PRO A 1 88 ? -8.037 -1.853 6.592 1.00 94.69 88 PRO A N 1
ATOM 678 C CA . PRO A 1 88 ? -6.604 -1.686 6.772 1.00 94.69 88 PRO A CA 1
ATOM 679 C C . PRO A 1 88 ? -6.296 -0.287 7.308 1.00 94.69 88 PRO A C 1
ATOM 681 O O . PRO A 1 88 ? -6.949 0.691 6.957 1.00 94.69 88 PRO A O 1
ATOM 684 N N . VAL A 1 89 ? -5.267 -0.194 8.144 1.00 92.75 89 VAL A N 1
ATOM 685 C CA . VAL A 1 89 ? -4.866 1.053 8.823 1.00 92.75 89 VAL A CA 1
ATOM 686 C C . VAL A 1 89 ? -3.522 1.596 8.343 1.00 92.75 89 VAL A C 1
ATOM 688 O O . VAL A 1 89 ? -3.12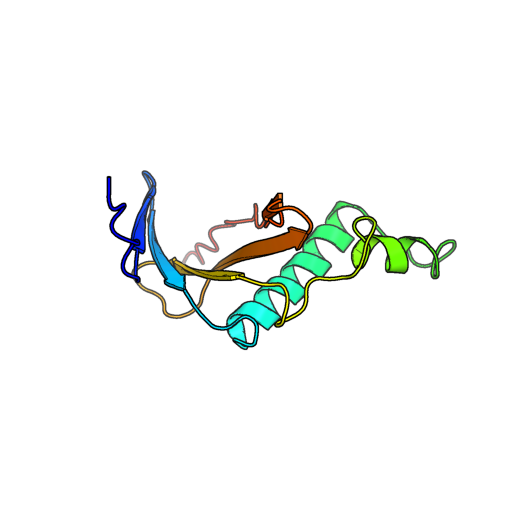6 2.697 8.717 1.00 92.75 89 VAL A O 1
ATOM 691 N N . ALA A 1 90 ? -2.792 0.821 7.543 1.00 90.38 90 ALA A N 1
ATOM 692 C CA . ALA A 1 90 ? -1.527 1.231 6.953 1.00 90.38 90 ALA A CA 1
ATOM 693 C C . ALA A 1 90 ? -1.255 0.446 5.669 1.00 90.38 90 ALA A C 1
ATOM 695 O O . ALA A 1 90 ? -1.735 -0.681 5.506 1.00 90.38 90 ALA A O 1
ATOM 696 N N . CYS A 1 91 ? -0.447 1.028 4.784 1.00 92.56 91 CYS A N 1
ATOM 697 C CA . CYS A 1 91 ? 0.091 0.327 3.630 1.00 92.56 91 CYS A CA 1
ATOM 698 C C . CYS A 1 91 ? 1.617 0.481 3.525 1.00 92.56 91 CYS A C 1
ATOM 700 O O . CYS A 1 91 ? 2.247 1.190 4.307 1.00 92.56 91 CYS A O 1
ATOM 702 N N . GLY A 1 92 ? 2.240 -0.278 2.628 1.00 89.44 92 GLY A N 1
ATOM 703 C CA . GLY A 1 92 ? 3.689 -0.282 2.440 1.00 89.44 92 GLY A CA 1
ATOM 704 C C . GLY A 1 92 ? 4.062 -0.901 1.104 1.00 89.44 92 GLY A C 1
ATOM 705 O O . GLY A 1 92 ? 3.460 -1.893 0.706 1.00 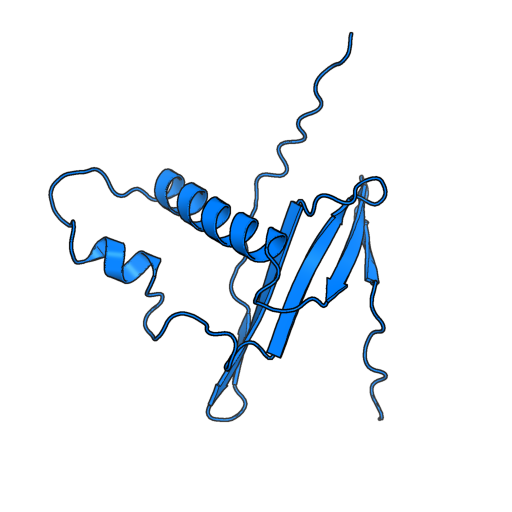89.44 92 GLY A O 1
ATOM 706 N N . ALA A 1 93 ? 5.037 -0.327 0.403 1.00 89.81 93 ALA A N 1
ATOM 707 C CA . ALA A 1 93 ? 5.423 -0.792 -0.924 1.00 89.81 93 ALA A CA 1
ATOM 708 C C . ALA A 1 93 ? 6.940 -0.895 -1.074 1.00 89.81 93 ALA A C 1
ATOM 710 O O . ALA A 1 93 ? 7.678 -0.048 -0.563 1.00 89.81 93 ALA A O 1
ATOM 711 N N . ILE A 1 94 ? 7.377 -1.910 -1.818 1.00 88.75 94 ILE A N 1
ATOM 712 C CA . ILE A 1 94 ? 8.727 -1.989 -2.371 1.00 88.75 94 ILE A CA 1
ATOM 713 C C . ILE A 1 94 ? 8.614 -1.852 -3.885 1.00 88.75 94 ILE A C 1
ATOM 715 O O . ILE A 1 94 ? 7.892 -2.625 -4.524 1.00 88.75 94 ILE A O 1
ATOM 719 N N . ARG A 1 95 ? 9.349 -0.891 -4.444 1.00 86.88 95 ARG A N 1
ATOM 720 C CA . ARG A 1 95 ? 9.509 -0.736 -5.889 1.00 86.88 95 ARG A CA 1
ATOM 721 C C . ARG A 1 95 ? 10.875 -1.226 -6.337 1.00 86.88 95 ARG A C 1
ATOM 723 O O . ARG A 1 95 ? 11.874 -0.987 -5.654 1.00 86.88 95 ARG A O 1
ATOM 730 N N . HIS A 1 96 ? 10.909 -1.895 -7.478 1.00 85.69 96 HIS A N 1
ATOM 731 C CA . HIS A 1 96 ? 12.148 -2.240 -8.151 1.00 85.69 96 HIS A CA 1
ATOM 732 C C . HIS A 1 96 ? 12.686 -1.032 -8.905 1.00 85.69 96 HIS A C 1
ATOM 734 O O . HIS A 1 96 ? 11.954 -0.339 -9.608 1.00 85.69 96 HIS A O 1
ATOM 740 N N . LEU A 1 97 ? 13.979 -0.794 -8.740 1.00 82.25 97 LEU A N 1
ATOM 741 C CA . LEU A 1 97 ? 14.755 0.161 -9.513 1.00 82.25 97 LEU A CA 1
ATOM 742 C C . LEU A 1 97 ? 15.737 -0.616 -10.397 1.00 82.25 97 LEU A C 1
ATOM 744 O O . LEU A 1 97 ? 15.980 -1.805 -10.187 1.00 82.25 97 LEU A O 1
ATOM 748 N N . ASP A 1 98 ? 16.319 0.050 -11.388 1.00 79.50 98 ASP A N 1
ATOM 749 C CA . ASP A 1 98 ? 17.338 -0.567 -12.238 1.00 79.50 98 ASP A CA 1
ATOM 750 C C . ASP A 1 98 ? 18.565 -1.039 -11.433 1.00 79.50 98 ASP A C 1
ATOM 752 O O . ASP A 1 98 ? 18.762 -0.677 -10.271 1.00 79.50 98 ASP A O 1
ATOM 756 N N . ASP A 1 99 ? 19.396 -1.879 -12.055 1.00 84.19 99 ASP A N 1
ATOM 757 C CA . ASP A 1 99 ? 20.661 -2.389 -11.501 1.00 84.19 99 ASP A CA 1
ATOM 758 C C . ASP A 1 99 ? 20.537 -3.150 -10.163 1.00 84.19 99 ASP A C 1
ATOM 760 O O . ASP A 1 99 ? 21.489 -3.248 -9.387 1.00 84.19 99 ASP A O 1
ATOM 764 N N . GLY A 1 100 ? 19.366 -3.741 -9.902 1.00 81.38 100 GLY A N 1
ATOM 765 C CA . GLY A 1 100 ? 19.106 -4.545 -8.705 1.00 81.38 100 GLY A CA 1
ATOM 766 C C . GLY A 1 100 ? 18.901 -3.716 -7.436 1.00 81.38 100 GLY A C 1
ATOM 767 O O . GLY A 1 100 ? 18.925 -4.268 -6.332 1.00 81.38 100 GLY A O 1
ATOM 768 N N . PHE A 1 101 ? 18.699 -2.406 -7.577 1.00 83.44 101 PHE A N 1
ATOM 769 C CA . PHE A 1 101 ? 18.301 -1.546 -6.474 1.00 83.44 101 PHE A CA 1
ATOM 770 C C . PHE A 1 101 ? 16.798 -1.678 -6.204 1.00 83.44 101 PHE A C 1
ATOM 772 O O . PHE A 1 101 ? 15.990 -1.947 -7.086 1.00 83.44 101 PHE A O 1
ATOM 779 N N . MET A 1 102 ? 16.416 -1.486 -4.947 1.00 86.56 102 MET A N 1
ATOM 780 C CA . MET A 1 102 ? 15.026 -1.491 -4.505 1.00 86.56 102 MET A CA 1
ATOM 781 C C . MET A 1 102 ? 14.799 -0.258 -3.649 1.00 86.56 102 MET A C 1
ATOM 783 O O . MET A 1 102 ? 15.663 0.110 -2.851 1.00 86.56 102 MET A O 1
ATOM 787 N N . GLU A 1 103 ? 13.626 0.344 -3.763 1.00 79.75 103 GLU A N 1
ATOM 788 C CA . GLU A 1 103 ? 13.209 1.410 -2.867 1.00 79.75 103 GLU A CA 1
ATOM 789 C C . GLU A 1 103 ? 12.038 0.958 -2.006 1.00 79.75 103 GLU A C 1
ATOM 791 O O . GLU A 1 103 ? 11.040 0.433 -2.497 1.00 79.75 103 GLU A O 1
ATOM 796 N N . ALA A 1 104 ? 12.169 1.211 -0.705 1.00 79.81 104 ALA A N 1
ATOM 797 C CA . ALA A 1 104 ? 11.061 1.171 0.228 1.00 79.81 104 ALA A CA 1
ATOM 798 C C . ALA A 1 104 ? 10.475 2.577 0.334 1.00 79.81 104 ALA A C 1
ATOM 800 O O . ALA A 1 104 ? 11.145 3.490 0.821 1.00 79.81 104 ALA A O 1
ATOM 801 N N . SER A 1 105 ? 9.234 2.758 -0.111 1.00 66.19 105 SER A N 1
ATOM 802 C CA . SER A 1 105 ? 8.564 4.045 0.055 1.00 66.19 105 SER A CA 1
ATOM 803 C C . SER A 1 105 ? 8.232 4.235 1.540 1.00 66.19 105 SER A C 1
ATOM 805 O O . SER A 1 105 ? 7.515 3.400 2.104 1.00 66.19 105 SER A O 1
ATOM 807 N N . PRO A 1 106 ? 8.742 5.289 2.210 1.00 53.84 106 PRO A N 1
ATOM 808 C CA . PRO A 1 106 ? 8.447 5.524 3.614 1.00 53.84 106 PRO A CA 1
ATOM 809 C C . PRO A 1 106 ? 6.959 5.835 3.763 1.00 53.84 106 PRO A C 1
ATOM 811 O O . PRO A 1 106 ? 6.478 6.916 3.429 1.00 53.84 106 PRO A O 1
ATOM 814 N N . GLN A 1 107 ? 6.217 4.859 4.272 1.00 51.19 107 GLN A N 1
ATOM 815 C CA . GLN A 1 107 ? 4.827 5.029 4.657 1.00 51.19 107 GLN A CA 1
ATOM 816 C C . GLN A 1 107 ? 4.776 5.436 6.118 1.00 51.19 107 GLN A C 1
ATOM 818 O O . GLN A 1 107 ? 4.614 4.628 7.027 1.00 51.19 107 GLN A O 1
ATOM 823 N N . SER A 1 108 ? 5.014 6.721 6.358 1.00 38.00 108 SER A N 1
ATOM 824 C CA . SER A 1 108 ? 4.841 7.307 7.676 1.00 38.00 108 SER A CA 1
ATOM 825 C C . SER A 1 108 ? 3.367 7.635 7.908 1.00 38.00 108 SER A C 1
ATOM 827 O O . SER A 1 108 ? 3.023 8.808 7.990 1.00 38.00 108 SER A O 1
ATOM 829 N N . THR A 1 109 ? 2.505 6.632 8.078 1.00 37.94 109 THR A N 1
ATOM 830 C CA . THR A 1 109 ? 1.256 6.829 8.832 1.00 37.94 109 THR A CA 1
ATOM 831 C C . THR A 1 109 ? 1.581 6.736 10.322 1.00 37.94 109 THR A C 1
ATOM 833 O O . THR A 1 109 ? 1.147 5.843 11.048 1.00 37.94 109 THR A O 1
ATOM 836 N N . LEU A 1 110 ? 2.380 7.686 10.825 1.00 31.12 110 LEU A N 1
ATOM 837 C CA . LEU A 1 110 ? 2.454 7.918 12.267 1.00 31.12 110 LEU A CA 1
ATOM 838 C C . LEU A 1 110 ? 1.262 8.793 12.666 1.00 31.12 110 LEU A C 1
ATOM 840 O O . LEU A 1 110 ? 1.410 9.960 13.030 1.00 31.12 110 LEU A O 1
ATOM 844 N N . ASN A 1 111 ? 0.074 8.214 12.538 1.00 34.78 111 ASN A N 1
ATOM 845 C CA . ASN A 1 111 ? -1.104 8.608 13.286 1.00 34.78 111 ASN A CA 1
ATOM 846 C C . ASN A 1 111 ? -1.957 7.359 13.533 1.00 34.78 111 ASN A C 1
ATOM 848 O O . ASN A 1 111 ? -3.121 7.271 13.159 1.00 34.78 111 ASN A O 1
ATOM 852 N N . ILE A 1 112 ? -1.387 6.409 14.283 1.00 34.53 112 ILE A N 1
ATOM 853 C CA . ILE A 1 112 ? -2.189 5.598 15.204 1.00 34.53 112 ILE A CA 1
ATOM 854 C C . ILE A 1 112 ? -2.691 6.561 16.297 1.00 34.53 112 ILE A C 1
ATOM 856 O O . ILE A 1 112 ? -2.317 6.470 17.462 1.00 34.53 112 ILE A O 1
ATOM 860 N N . GLN A 1 113 ? -3.519 7.545 15.931 1.00 28.52 113 GLN A N 1
ATOM 861 C CA . GLN A 1 113 ? -4.496 8.046 16.872 1.00 28.52 113 GLN A CA 1
ATOM 862 C C . GLN A 1 113 ? -5.486 6.907 16.979 1.00 28.52 113 GLN A C 1
ATOM 864 O O . GLN A 1 113 ? -6.377 6.745 16.149 1.00 28.52 113 GLN A O 1
ATOM 869 N N . THR A 1 114 ? -5.281 6.084 18.001 1.00 34.28 114 THR A N 1
ATOM 870 C CA . THR A 1 114 ? -6.347 5.312 18.609 1.00 34.28 114 THR A CA 1
ATOM 871 C C . THR A 1 114 ? -7.536 6.255 18.777 1.00 34.28 114 THR A C 1
ATOM 873 O O . THR A 1 114 ? -7.641 6.969 19.772 1.00 34.28 114 THR A O 1
ATOM 876 N N . HIS A 1 115 ? -8.452 6.276 17.809 1.00 27.53 115 HIS A N 1
ATOM 877 C CA . HIS A 1 115 ? -9.831 6.640 18.063 1.00 27.53 115 HIS A CA 1
ATOM 878 C C . HIS A 1 115 ? -10.402 5.491 18.894 1.00 27.53 115 HIS A C 1
ATOM 880 O O . HIS A 1 115 ? -11.258 4.725 18.461 1.00 27.53 115 HIS A O 1
ATOM 886 N N . THR A 1 116 ? -9.938 5.389 20.141 1.00 31.58 116 THR A N 1
ATOM 887 C CA . THR A 1 116 ? -10.824 5.062 21.242 1.00 31.58 116 THR A CA 1
ATOM 888 C C . THR A 1 116 ? -11.915 6.123 21.197 1.00 31.58 116 THR A C 1
ATOM 890 O O . THR A 1 116 ? -11.833 7.167 21.842 1.00 31.58 116 THR A O 1
ATOM 893 N N . LYS A 1 117 ? -12.939 5.881 20.373 1.00 26.94 117 LYS A N 1
ATOM 894 C CA . LYS A 1 117 ? -14.276 6.343 20.701 1.00 26.94 117 LYS A CA 1
ATOM 895 C C . LYS A 1 117 ? -14.534 5.745 22.074 1.00 26.94 117 LYS A C 1
ATOM 897 O O . LYS A 1 117 ? -14.779 4.548 22.183 1.00 26.94 117 LYS A O 1
ATOM 902 N N . ASN A 1 118 ? -14.377 6.564 23.109 1.00 25.12 118 ASN A N 1
ATOM 903 C CA . ASN A 1 118 ? -14.982 6.295 24.398 1.00 25.12 118 ASN A CA 1
ATOM 904 C C . ASN A 1 118 ? -16.464 6.068 24.109 1.00 25.12 118 ASN A C 1
ATOM 906 O O . ASN A 1 118 ? -17.189 6.995 23.746 1.00 25.12 118 ASN A O 1
ATOM 910 N N . ILE A 1 119 ? -16.871 4.805 24.146 1.00 31.14 119 ILE A N 1
ATOM 911 C CA . ILE A 1 119 ? -18.265 4.445 24.291 1.00 31.14 119 ILE A CA 1
ATOM 912 C C . ILE A 1 119 ? -18.444 4.317 25.802 1.00 31.14 119 ILE A C 1
ATOM 914 O O . ILE A 1 119 ? -17.848 3.425 26.407 1.00 31.14 119 ILE A O 1
ATOM 918 N N . TYR A 1 120 ? -19.260 5.234 26.328 1.00 32.62 120 TYR A N 1
ATOM 919 C CA . TYR A 1 120 ? -19.635 5.493 27.726 1.00 32.62 120 TYR A CA 1
ATOM 920 C C . TYR A 1 120 ? -18.688 6.371 28.549 1.00 32.62 120 TYR A C 1
ATOM 922 O O . TYR A 1 120 ? -17.514 6.003 28.757 1.00 32.62 120 TYR A O 1
#

Radius of gyration: 17.0 Å; chains: 1; bounding box: 40×53×41 Å

pLDDT: mean 71.64, std 22.84, range [25.12, 95.81]

Secondary structure (DSSP, 8-state):
--PPPPPSSEEEE-SS-EEEEEE--TT-HHHHHHHHHHHHHHHHHH---SSS-TTTHHHHHH-SSSPPP-TTTEEEEEEEEETT-SS--EEEEEEE-GGG-EEEE---------------

Organism: NCBI:txid456999

Sequence (120 aa):
MKHDSPSFPLPISTPTTTFRVEHVSWADPAGAKLRDEQVVEISERFGTSPGKELNLLLSHFHNAPGVPPSADDIVLFLLAYPENSDEPVACGAIRHLDDGFMEASPQSTLNIQTHTKNIY

Foldseek 3Di:
DPDDDDDPQDWDDDPVFIKTKGWDQCPPPLNVVLVVVLLVVVCVVVHDDPDPDVPPVVCVSCDPPDHHDDSVFWPTKMFIGTPPDPRTDWIWTWGDDPPRDIDTDDGPPPPPPPPPPPPD